Protein AF-A0A1F6QCG8-F1 (afdb_monomer_lite)

pLDDT: mean 87.73, std 9.86, range [52.94, 95.75]

Sequence (83 aa):
MLWATTGKTAAELIESRSNPDVPNMGLTSWCGSIVRKQDVGIAKNYLNADEIKDLNEIVTMYLDYAERQVILVAQKNNLLYLS

Foldseek 3Di:
DLCVLPVDDLVRLLVVQQQPVDPLSQFPDDPDDDRDPVRSSGSVRNDDPVSVVVVVVVVVVVVVVVVVVVVVVVVVVVVVVVD

Structure (mmCIF, N/CA/C/O backbone):
data_AF-A0A1F6QCG8-F1
#
_entry.id   AF-A0A1F6QCG8-F1
#
loop_
_atom_site.group_PDB
_atom_site.id
_atom_site.type_symbol
_atom_site.label_atom_id
_atom_site.label_alt_id
_atom_site.label_comp_id
_atom_site.label_asym_id
_atom_site.label_entity_id
_atom_site.label_seq_id
_atom_site.pdbx_PDB_ins_code
_atom_site.Cartn_x
_atom_site.Cartn_y
_atom_site.Cartn_z
_atom_site.occupancy
_atom_site.B_iso_or_equiv
_atom_site.auth_seq_id
_atom_site.auth_comp_id
_atom_site.auth_asym_id
_atom_site.auth_atom_id
_atom_site.pdbx_PDB_model_num
ATOM 1 N N . MET A 1 1 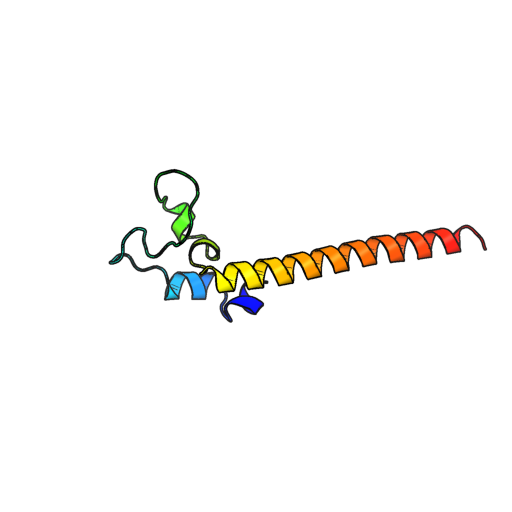? -4.124 -2.627 7.275 1.00 83.62 1 MET A N 1
ATOM 2 C CA . MET A 1 1 ? -4.588 -1.947 6.048 1.00 83.62 1 MET A CA 1
ATOM 3 C C . MET A 1 1 ? -4.081 -2.647 4.796 1.00 83.62 1 MET A C 1
ATOM 5 O O . MET A 1 1 ? -4.909 -3.142 4.060 1.00 83.62 1 MET A O 1
ATOM 9 N N . LEU A 1 2 ? -2.761 -2.791 4.600 1.00 89.06 2 LEU A N 1
ATOM 10 C CA . LEU A 1 2 ? -2.188 -3.431 3.400 1.00 89.06 2 LEU A CA 1
ATOM 11 C C . LEU A 1 2 ? -2.773 -4.820 3.083 1.00 89.06 2 LEU A C 1
ATOM 13 O O . LEU A 1 2 ? -3.156 -5.075 1.954 1.00 89.06 2 LEU A O 1
ATOM 17 N N . TRP A 1 3 ? -2.904 -5.698 4.083 1.00 91.12 3 TRP A N 1
ATOM 18 C CA . TRP A 1 3 ? -3.524 -7.014 3.878 1.00 91.12 3 TRP A CA 1
ATOM 19 C C . TRP A 1 3 ? -4.985 -6.917 3.420 1.00 91.12 3 TRP A C 1
ATOM 21 O O . TRP A 1 3 ? -5.433 -7.714 2.608 1.00 91.12 3 TRP A O 1
ATOM 31 N N . ALA A 1 4 ? -5.734 -5.936 3.930 1.00 89.81 4 ALA A N 1
ATOM 32 C CA . ALA A 1 4 ? -7.135 -5.752 3.567 1.00 89.81 4 ALA A CA 1
ATOM 33 C C . ALA A 1 4 ? -7.302 -5.292 2.110 1.00 89.81 4 ALA A C 1
ATOM 35 O O . ALA A 1 4 ? -8.351 -5.541 1.532 1.00 89.81 4 ALA A O 1
ATOM 36 N N . THR A 1 5 ? -6.280 -4.662 1.522 1.00 91.44 5 THR A N 1
ATOM 37 C CA . THR A 1 5 ? -6.309 -4.211 0.125 1.00 91.44 5 THR A CA 1
ATOM 38 C C . THR A 1 5 ? -5.706 -5.225 -0.839 1.00 91.44 5 THR A C 1
ATOM 40 O O . THR A 1 5 ? -6.228 -5.406 -1.930 1.00 91.44 5 THR A O 1
ATOM 43 N N . THR A 1 6 ? -4.627 -5.913 -0.457 1.00 91.25 6 THR A N 1
ATOM 44 C CA . THR A 1 6 ? -3.884 -6.795 -1.379 1.00 91.25 6 THR A CA 1
ATOM 45 C C . THR A 1 6 ? -4.053 -8.286 -1.107 1.00 91.25 6 THR A C 1
ATOM 47 O O . THR A 1 6 ? -3.609 -9.106 -1.911 1.00 91.25 6 THR A O 1
ATOM 50 N N . GLY A 1 7 ? -4.622 -8.662 0.043 1.00 92.56 7 GLY A N 1
ATOM 51 C CA . GLY A 1 7 ? -4.672 -10.051 0.508 1.00 92.56 7 GLY A CA 1
ATOM 52 C C . GLY A 1 7 ? -3.299 -10.660 0.814 1.00 92.56 7 GLY A C 1
ATOM 53 O O . GLY A 1 7 ? -3.190 -11.879 0.906 1.00 92.56 7 GLY A O 1
ATOM 54 N N . LYS A 1 8 ? -2.250 -9.833 0.924 1.00 93.62 8 LYS A N 1
ATOM 55 C CA . LYS A 1 8 ? -0.860 -10.255 1.130 1.00 93.62 8 LYS A CA 1
ATOM 56 C C . LYS A 1 8 ? -0.201 -9.459 2.246 1.00 93.62 8 LYS A C 1
ATOM 58 O O . LYS A 1 8 ? -0.500 -8.281 2.475 1.00 93.62 8 LYS A O 1
ATOM 63 N N . THR A 1 9 ? 0.750 -10.080 2.937 1.00 94.44 9 THR A N 1
ATOM 64 C CA . THR A 1 9 ? 1.673 -9.350 3.807 1.00 94.44 9 THR A CA 1
ATOM 65 C C . THR A 1 9 ? 2.588 -8.467 2.962 1.00 94.44 9 THR A C 1
ATOM 67 O O . THR A 1 9 ? 2.742 -8.656 1.756 1.00 94.44 9 THR A O 1
ATOM 70 N N . ALA A 1 10 ? 3.247 -7.497 3.600 1.00 92.44 10 ALA A N 1
ATOM 71 C CA . ALA A 1 10 ? 4.234 -6.667 2.916 1.00 92.44 10 ALA A CA 1
ATOM 72 C C . ALA A 1 10 ? 5.347 -7.510 2.266 1.00 92.44 10 ALA A C 1
ATOM 74 O O . ALA A 1 10 ? 5.751 -7.215 1.146 1.00 92.44 10 ALA A O 1
ATOM 75 N N . ALA A 1 11 ? 5.798 -8.570 2.945 1.00 93.38 11 ALA A N 1
ATOM 76 C CA . ALA A 1 11 ? 6.841 -9.460 2.445 1.00 93.38 11 ALA A CA 1
ATOM 77 C C . ALA A 1 11 ? 6.374 -10.266 1.224 1.00 93.38 11 ALA A C 1
ATOM 79 O O . ALA A 1 11 ? 7.065 -10.271 0.212 1.00 93.38 11 ALA A O 1
ATOM 80 N N . GLU A 1 12 ? 5.188 -10.878 1.283 1.00 94.62 12 GLU A N 1
ATOM 81 C CA . GLU A 1 12 ? 4.613 -11.638 0.158 1.00 94.62 12 GLU A CA 1
ATOM 82 C C . GLU A 1 12 ? 4.301 -10.742 -1.047 1.00 94.62 12 GLU A C 1
ATOM 84 O O . GLU A 1 12 ? 4.439 -11.153 -2.199 1.00 94.62 12 GLU A O 1
ATOM 89 N N . LEU A 1 13 ? 3.881 -9.496 -0.810 1.00 94.50 13 LEU A N 1
ATOM 90 C CA . LEU A 1 13 ? 3.648 -8.542 -1.890 1.00 94.50 13 LEU A CA 1
ATOM 91 C C . LEU A 1 13 ? 4.953 -8.194 -2.613 1.00 94.50 13 LEU A C 1
ATOM 93 O O . LEU A 1 13 ? 4.980 -8.206 -3.840 1.00 94.50 13 LEU A O 1
ATOM 97 N N . ILE A 1 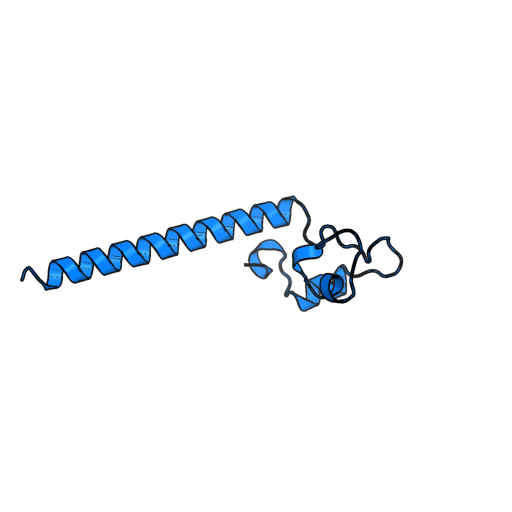14 ? 6.017 -7.909 -1.856 1.00 93.31 14 ILE A N 1
ATOM 98 C CA . ILE A 1 14 ? 7.337 -7.603 -2.418 1.00 93.31 14 ILE A CA 1
ATOM 99 C C . ILE A 1 14 ? 7.887 -8.822 -3.152 1.00 93.31 14 ILE A C 1
ATOM 101 O O . ILE A 1 14 ? 8.299 -8.684 -4.295 1.00 93.31 14 ILE A O 1
ATOM 105 N N . GLU A 1 15 ? 7.863 -10.003 -2.535 1.00 94.06 15 GLU A N 1
ATOM 106 C CA . GLU A 1 15 ? 8.357 -11.239 -3.152 1.00 94.06 15 GLU A CA 1
ATOM 107 C C . GLU A 1 15 ? 7.645 -11.523 -4.480 1.00 94.06 15 GLU A C 1
ATOM 109 O O . GLU A 1 15 ? 8.302 -11.763 -5.488 1.00 94.06 15 GLU A O 1
ATOM 114 N N . SER A 1 16 ? 6.321 -11.359 -4.518 1.00 93.12 16 SER A N 1
ATOM 115 C CA . SER A 1 16 ? 5.547 -11.657 -5.725 1.00 93.12 16 SER A CA 1
ATOM 116 C C . SER A 1 16 ? 5.604 -10.590 -6.825 1.00 93.12 16 SER A C 1
ATOM 118 O O . SER A 1 16 ? 5.252 -10.898 -7.964 1.00 93.12 16 SER A O 1
ATOM 120 N N . ARG A 1 17 ? 5.986 -9.338 -6.523 1.00 93.31 17 ARG A N 1
ATOM 121 C CA . ARG A 1 17 ? 5.986 -8.221 -7.498 1.00 93.31 17 ARG A CA 1
ATOM 122 C C . ARG A 1 17 ? 7.369 -7.657 -7.822 1.00 93.31 17 ARG A C 1
ATOM 124 O O . ARG A 1 17 ? 7.511 -6.992 -8.844 1.00 93.31 17 ARG A O 1
ATOM 131 N N . SER A 1 18 ? 8.375 -7.915 -6.992 1.00 92.19 18 SER A N 1
ATOM 132 C CA . SER A 1 18 ? 9.753 -7.489 -7.233 1.00 92.19 18 SER A CA 1
ATOM 133 C C . SER A 1 18 ? 10.355 -8.322 -8.360 1.00 92.19 18 SER A C 1
ATOM 135 O O . SER A 1 18 ? 10.685 -9.488 -8.155 1.00 92.19 18 SER A O 1
ATOM 137 N N . ASN A 1 19 ? 10.551 -7.723 -9.533 1.00 91.69 19 ASN A N 1
ATOM 138 C CA . ASN A 1 19 ? 11.123 -8.416 -10.685 1.00 91.69 19 ASN A CA 1
ATOM 139 C C . ASN A 1 19 ? 12.341 -7.655 -11.250 1.00 91.69 19 ASN A C 1
ATOM 141 O O . ASN A 1 19 ? 12.168 -6.544 -11.747 1.00 91.69 19 ASN A O 1
ATOM 145 N N . PRO A 1 20 ? 13.563 -8.224 -11.215 1.00 89.62 20 PRO A N 1
ATOM 146 C CA . PRO A 1 20 ? 14.763 -7.567 -11.738 1.00 89.62 20 PRO A CA 1
ATOM 147 C C . PRO A 1 20 ? 14.804 -7.453 -13.268 1.00 89.62 20 PRO A C 1
ATOM 149 O O . PRO A 1 20 ? 15.554 -6.627 -13.785 1.00 89.62 20 PRO A O 1
ATOM 152 N N . ASP A 1 21 ? 14.007 -8.244 -13.988 1.00 92.50 21 ASP A N 1
ATOM 153 C CA . ASP A 1 21 ? 13.981 -8.256 -15.454 1.00 92.50 21 ASP A CA 1
ATOM 154 C C . ASP A 1 21 ? 13.136 -7.117 -16.044 1.00 92.50 21 ASP A C 1
ATOM 156 O O . ASP A 1 21 ? 13.186 -6.860 -17.249 1.00 92.50 21 ASP A O 1
ATOM 160 N N . VAL A 1 22 ? 12.353 -6.416 -15.215 1.00 89.75 22 VAL A N 1
ATOM 161 C CA . VAL A 1 22 ? 11.528 -5.282 -15.650 1.00 89.75 22 VAL A CA 1
ATOM 162 C C . VAL A 1 22 ? 12.131 -3.948 -15.197 1.00 89.75 22 VAL A C 1
ATOM 164 O O . VAL A 1 22 ? 12.820 -3.882 -14.172 1.00 89.75 22 VAL A O 1
ATOM 167 N N . PRO A 1 23 ? 11.859 -2.843 -15.920 1.00 87.06 23 PRO A N 1
ATOM 168 C CA . PRO A 1 23 ? 12.306 -1.521 -15.505 1.00 87.06 23 PRO A CA 1
ATOM 169 C C . PRO A 1 23 ? 11.891 -1.207 -14.065 1.00 87.06 23 PRO A C 1
ATOM 171 O O . PRO A 1 23 ? 10.784 -1.537 -13.635 1.00 87.06 23 PRO A O 1
ATOM 174 N N . ASN A 1 24 ? 12.774 -0.536 -13.325 1.00 88.75 24 ASN A N 1
ATOM 175 C CA . ASN A 1 24 ? 12.506 -0.082 -11.958 1.00 88.75 24 ASN A CA 1
ATOM 176 C C . ASN A 1 24 ? 12.099 -1.208 -10.988 1.00 88.75 24 ASN A C 1
ATOM 178 O O . ASN A 1 24 ? 11.392 -0.940 -10.024 1.00 88.75 24 ASN A O 1
ATOM 182 N N . MET A 1 25 ? 12.509 -2.460 -11.227 1.00 89.62 25 MET A N 1
ATOM 183 C CA . MET A 1 25 ? 12.161 -3.625 -10.393 1.00 89.62 25 MET A CA 1
ATOM 184 C C . MET A 1 25 ? 10.649 -3.925 -10.295 1.00 89.62 25 MET A C 1
ATOM 186 O O . MET A 1 25 ? 10.236 -4.721 -9.455 1.00 89.62 25 MET A O 1
ATOM 190 N N . GLY A 1 26 ? 9.813 -3.287 -11.125 1.00 89.38 26 GLY A N 1
ATOM 191 C CA . GLY A 1 26 ? 8.349 -3.390 -11.067 1.00 89.38 26 GLY A CA 1
ATOM 192 C C . GLY A 1 26 ? 7.680 -2.371 -10.137 1.00 89.38 26 GLY A C 1
ATOM 193 O O . GLY A 1 26 ? 6.481 -2.473 -9.878 1.00 89.38 26 GLY A O 1
ATOM 194 N N . LEU A 1 27 ? 8.431 -1.387 -9.633 1.00 90.50 27 LEU A N 1
ATOM 195 C CA . LEU A 1 27 ? 7.900 -0.300 -8.810 1.00 90.50 27 LEU A CA 1
ATOM 196 C C . LEU A 1 27 ? 6.953 0.589 -9.632 1.00 90.50 27 LEU A C 1
ATOM 198 O O . LEU A 1 27 ? 7.268 0.989 -10.753 1.00 90.50 27 LEU A O 1
ATOM 202 N N . THR A 1 28 ? 5.816 0.947 -9.044 1.00 90.56 28 THR A N 1
ATOM 203 C CA . THR A 1 28 ? 4.839 1.897 -9.597 1.00 90.56 28 THR A CA 1
ATOM 204 C C . THR A 1 28 ? 5.059 3.315 -9.071 1.00 90.56 28 THR A C 1
ATOM 206 O O . THR A 1 28 ? 4.675 4.285 -9.719 1.00 90.56 28 THR A O 1
ATOM 209 N N . SER A 1 29 ? 5.693 3.445 -7.902 1.00 89.88 29 SER A N 1
ATOM 210 C CA . SER A 1 29 ? 5.976 4.717 -7.237 1.00 89.88 29 SER A CA 1
ATOM 211 C C . SER A 1 29 ? 7.276 4.626 -6.436 1.00 89.88 29 SER A C 1
ATOM 213 O O . SER A 1 29 ? 7.548 3.607 -5.815 1.00 89.88 29 SER A O 1
ATOM 215 N N . TRP A 1 30 ? 8.076 5.690 -6.393 1.00 92.25 30 TRP A N 1
ATOM 216 C CA . TRP A 1 30 ? 9.281 5.784 -5.556 1.00 92.25 30 TRP A CA 1
ATOM 217 C C . TRP A 1 30 ? 9.584 7.244 -5.216 1.00 92.25 30 TRP A C 1
ATOM 219 O O . TRP A 1 30 ? 9.025 8.168 -5.807 1.00 92.25 30 TRP A O 1
ATOM 229 N N . CYS A 1 31 ? 10.454 7.468 -4.231 1.00 84.75 31 CYS A N 1
ATOM 230 C CA . CYS A 1 31 ? 10.813 8.820 -3.818 1.00 84.75 31 CYS A CA 1
ATOM 231 C C . CYS A 1 31 ? 12.039 9.333 -4.591 1.00 84.75 31 CYS A C 1
ATOM 233 O O . CYS A 1 31 ? 13.130 8.772 -4.490 1.00 84.75 31 CYS A O 1
ATOM 235 N N . GLY A 1 32 ? 11.877 10.450 -5.304 1.00 85.62 32 GLY A N 1
ATOM 236 C CA . GLY A 1 32 ? 12.953 11.127 -6.031 1.00 85.62 32 GLY A CA 1
ATOM 237 C C . GLY A 1 32 ? 13.038 10.747 -7.511 1.00 85.62 32 GLY A C 1
ATOM 238 O O . GLY A 1 32 ? 12.089 10.235 -8.095 1.00 85.62 32 GLY A O 1
ATOM 239 N N . SER A 1 33 ? 14.179 11.042 -8.136 1.00 83.50 33 SER A N 1
ATOM 240 C CA . SER A 1 33 ? 14.392 10.869 -9.581 1.00 83.50 33 SER A CA 1
ATOM 241 C C . SER A 1 33 ? 14.931 9.494 -9.981 1.00 83.50 33 SER A C 1
ATOM 243 O O . SER A 1 33 ? 14.809 9.114 -11.141 1.00 83.50 33 SER A O 1
ATOM 245 N N . ILE A 1 34 ? 15.520 8.749 -9.041 1.00 87.75 34 ILE A N 1
ATOM 246 C CA . ILE A 1 34 ? 16.102 7.424 -9.278 1.00 87.75 34 ILE A CA 1
ATOM 247 C C . ILE A 1 34 ? 15.576 6.422 -8.255 1.00 87.75 34 ILE A C 1
ATOM 249 O O . ILE A 1 34 ? 15.416 6.759 -7.081 1.00 87.75 34 ILE A O 1
ATOM 253 N N . VAL A 1 35 ? 15.365 5.185 -8.695 1.00 88.31 35 VAL A N 1
ATOM 254 C CA . VAL A 1 35 ? 15.022 4.066 -7.814 1.00 88.31 35 VAL A CA 1
ATOM 255 C C . VAL A 1 35 ? 16.222 3.718 -6.942 1.00 88.31 35 VAL A C 1
ATOM 257 O O . VAL A 1 35 ? 17.333 3.525 -7.439 1.00 88.31 35 VAL A O 1
ATOM 260 N N . ARG A 1 36 ? 16.006 3.605 -5.630 1.00 90.19 36 ARG A N 1
ATOM 261 C CA . ARG A 1 36 ? 17.030 3.177 -4.672 1.00 90.19 36 ARG A CA 1
ATOM 262 C C . ARG A 1 36 ? 16.688 1.802 -4.116 1.00 90.19 36 ARG A C 1
ATOM 264 O O . ARG A 1 36 ? 15.531 1.398 -4.058 1.00 90.19 36 ARG A O 1
ATOM 271 N N . LYS A 1 37 ? 17.699 1.105 -3.589 1.00 87.94 37 LYS A N 1
ATOM 272 C CA . LYS A 1 37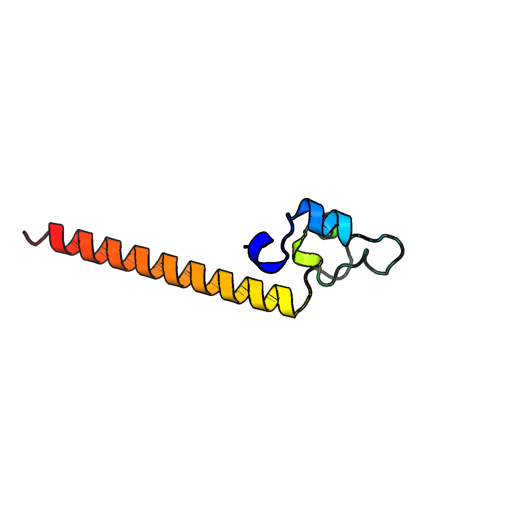 ? 17.522 -0.202 -2.928 1.00 87.94 37 LYS A CA 1
ATOM 273 C C . LYS A 1 37 ? 16.468 -0.168 -1.812 1.00 87.94 37 LYS A C 1
ATOM 275 O O . LYS A 1 37 ? 15.753 -1.141 -1.614 1.00 87.94 37 LYS A O 1
ATOM 280 N N . GLN A 1 38 ? 16.363 0.952 -1.100 1.00 89.75 38 GLN A N 1
ATOM 281 C CA . GLN A 1 38 ? 15.334 1.143 -0.078 1.00 89.75 38 GLN A CA 1
ATOM 282 C C . GLN A 1 38 ? 13.913 1.126 -0.660 1.00 89.75 38 GLN A C 1
ATOM 284 O O . GLN A 1 38 ? 13.030 0.573 -0.021 1.00 89.75 38 GLN A O 1
ATOM 289 N N . ASP A 1 39 ? 13.693 1.667 -1.865 1.00 89.31 39 ASP A N 1
ATOM 290 C CA . ASP A 1 39 ? 12.363 1.756 -2.478 1.00 89.31 39 ASP A CA 1
ATOM 291 C C . ASP A 1 39 ? 11.827 0.372 -2.854 1.00 89.31 39 ASP A C 1
ATOM 293 O O . ASP A 1 39 ? 10.633 0.121 -2.711 1.00 89.31 39 ASP A O 1
ATOM 297 N N . VAL A 1 40 ? 12.727 -0.539 -3.239 1.00 89.75 40 VAL A N 1
ATOM 298 C CA . VAL A 1 40 ? 12.432 -1.955 -3.515 1.00 89.75 40 VAL A CA 1
ATOM 299 C C . VAL A 1 40 ? 11.903 -2.677 -2.272 1.00 89.75 40 VAL A C 1
ATOM 301 O O . VAL A 1 40 ? 11.083 -3.581 -2.391 1.00 89.75 40 VAL A O 1
ATOM 304 N N . GLY A 1 41 ? 12.341 -2.276 -1.074 1.00 91.12 41 GLY A N 1
ATOM 305 C CA . GLY A 1 41 ? 11.899 -2.863 0.195 1.00 91.12 41 GLY A CA 1
ATOM 306 C C . GLY A 1 41 ? 10.557 -2.333 0.704 1.00 91.12 41 GLY A C 1
ATOM 307 O O . GLY A 1 41 ? 10.087 -2.769 1.754 1.00 91.12 41 GLY A O 1
ATOM 308 N N . ILE A 1 42 ? 9.933 -1.383 0.003 1.00 92.81 42 ILE A N 1
ATOM 309 C CA . ILE A 1 42 ? 8.683 -0.760 0.434 1.00 92.81 42 ILE A CA 1
ATOM 310 C C . ILE A 1 42 ? 7.522 -1.360 -0.363 1.00 92.81 42 ILE A C 1
ATOM 312 O O . ILE A 1 42 ? 7.291 -1.013 -1.514 1.00 92.81 42 ILE A O 1
ATOM 316 N N . ALA A 1 43 ? 6.707 -2.186 0.291 1.00 91.81 43 ALA A N 1
ATOM 317 C CA . ALA A 1 43 ? 5.573 -2.869 -0.336 1.00 91.81 43 ALA A CA 1
ATOM 318 C C . ALA A 1 43 ? 4.568 -1.917 -1.020 1.00 91.81 43 ALA A C 1
ATOM 320 O O . ALA A 1 43 ? 4.051 -2.222 -2.091 1.00 91.81 43 ALA A O 1
ATOM 321 N N . LYS A 1 44 ? 4.333 -0.727 -0.443 1.00 91.25 44 LYS A N 1
ATOM 322 C CA . LYS A 1 44 ? 3.402 0.275 -0.998 1.00 91.25 44 LYS A CA 1
ATOM 323 C C . LYS A 1 44 ? 3.797 0.751 -2.403 1.00 91.25 44 LYS A C 1
ATOM 325 O O . LYS A 1 44 ? 2.939 1.167 -3.168 1.00 91.25 44 LYS A O 1
ATOM 330 N N . ASN A 1 45 ? 5.089 0.682 -2.727 1.00 93.75 45 ASN A N 1
ATOM 331 C CA . ASN A 1 45 ? 5.629 1.125 -4.005 1.00 93.75 45 ASN A CA 1
ATOM 332 C C . ASN A 1 45 ? 5.307 0.158 -5.153 1.00 93.75 45 ASN A C 1
ATOM 334 O O . ASN A 1 45 ? 5.594 0.478 -6.300 1.00 93.75 45 ASN A O 1
ATOM 338 N N . TYR A 1 46 ? 4.726 -1.007 -4.852 1.00 94.00 46 TYR A N 1
ATOM 339 C CA . TYR A 1 46 ? 4.237 -1.975 -5.834 1.00 94.00 46 TYR A CA 1
ATOM 340 C C . TYR A 1 46 ? 2.714 -1.958 -5.981 1.00 94.00 46 TYR A C 1
ATOM 342 O O . TYR A 1 46 ? 2.173 -2.799 -6.700 1.00 94.00 46 TYR A O 1
ATOM 350 N N . LEU A 1 47 ? 2.005 -1.071 -5.274 1.00 93.19 47 LEU A N 1
ATOM 351 C CA . LEU A 1 47 ? 0.549 -0.983 -5.366 1.00 93.19 47 LEU A CA 1
ATOM 352 C C . LEU A 1 47 ? 0.127 -0.330 -6.681 1.00 93.19 47 LEU A C 1
ATOM 354 O O . LEU A 1 47 ? 0.766 0.613 -7.155 1.00 93.19 47 LEU A O 1
ATOM 358 N N . ASN A 1 48 ? -0.959 -0.826 -7.260 1.00 92.38 48 ASN A N 1
ATOM 359 C CA . ASN A 1 48 ? -1.601 -0.186 -8.403 1.00 92.38 48 ASN A CA 1
ATOM 360 C C . ASN A 1 48 ? -2.553 0.942 -7.947 1.00 92.38 48 ASN A C 1
ATOM 362 O O . ASN A 1 48 ? -2.775 1.146 -6.754 1.00 92.38 48 ASN A O 1
ATOM 366 N N . ALA A 1 49 ? -3.093 1.705 -8.900 1.00 91.69 49 ALA A N 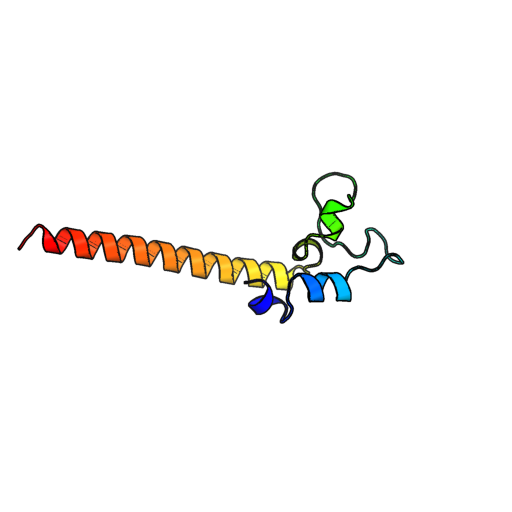1
ATOM 367 C CA . ALA A 1 49 ? -3.939 2.861 -8.599 1.00 91.69 49 ALA A CA 1
ATOM 368 C C . ALA A 1 49 ? -5.214 2.492 -7.818 1.00 91.69 49 ALA A C 1
ATOM 370 O O . ALA A 1 49 ? -5.595 3.227 -6.906 1.00 91.69 49 ALA A O 1
ATOM 371 N N . ASP A 1 50 ? -5.827 1.351 -8.135 1.00 92.69 50 ASP A N 1
ATOM 372 C CA . ASP A 1 50 ? -7.035 0.871 -7.461 1.00 92.69 50 ASP A CA 1
ATOM 373 C C . ASP A 1 50 ? -6.721 0.445 -6.019 1.00 92.69 50 ASP A C 1
ATOM 375 O O . ASP A 1 50 ? -7.373 0.892 -5.083 1.00 92.69 50 ASP A O 1
ATOM 379 N N . GLU A 1 51 ? -5.633 -0.298 -5.802 1.00 93.62 51 GLU A N 1
ATOM 380 C CA . GLU A 1 51 ? -5.186 -0.697 -4.462 1.00 93.62 51 GLU A CA 1
ATOM 381 C C . GLU A 1 51 ? -4.789 0.505 -3.593 1.00 93.62 51 GLU A C 1
ATOM 383 O O . GLU A 1 51 ? -4.980 0.483 -2.376 1.00 93.62 51 GLU A O 1
ATOM 388 N N . ILE A 1 52 ? -4.213 1.552 -4.195 1.00 93.69 52 ILE A N 1
ATOM 389 C CA . ILE A 1 52 ? -3.916 2.812 -3.500 1.00 93.69 52 ILE A CA 1
ATOM 390 C C . ILE A 1 52 ? -5.216 3.515 -3.111 1.00 93.69 52 ILE A C 1
ATOM 392 O O . ILE A 1 52 ? -5.313 4.035 -1.998 1.00 93.69 52 ILE A O 1
ATOM 396 N N . LYS A 1 53 ? -6.209 3.537 -4.004 1.00 94.06 53 LYS A N 1
ATOM 397 C CA . LYS A 1 53 ? -7.521 4.119 -3.724 1.00 94.06 53 LYS A CA 1
ATOM 398 C C . LYS A 1 53 ? -8.197 3.393 -2.561 1.00 94.06 53 LYS A C 1
ATOM 400 O O . LYS A 1 53 ? -8.546 4.050 -1.582 1.00 94.06 53 LYS A O 1
ATOM 405 N N . ASP A 1 54 ? -8.270 2.068 -2.614 1.00 94.12 54 ASP A N 1
ATOM 406 C CA . ASP A 1 54 ? -8.845 1.248 -1.545 1.00 94.12 54 ASP A CA 1
ATOM 407 C C . ASP A 1 54 ? -8.099 1.465 -0.223 1.00 94.12 54 ASP A C 1
ATOM 409 O O . ASP A 1 54 ? -8.704 1.642 0.835 1.00 94.12 54 ASP A O 1
ATOM 413 N N . LEU A 1 55 ? -6.763 1.520 -0.268 1.00 93.38 55 LEU A N 1
ATOM 414 C CA . LEU A 1 55 ? -5.950 1.772 0.920 1.00 93.38 55 LEU A CA 1
ATOM 415 C C . LEU A 1 55 ? -6.284 3.123 1.552 1.00 93.38 55 LEU A C 1
ATOM 417 O O . LEU A 1 55 ? -6.414 3.203 2.775 1.00 93.38 55 LEU A O 1
ATOM 421 N N . ASN A 1 56 ? -6.426 4.162 0.732 1.00 93.56 56 ASN A N 1
ATOM 422 C CA . ASN A 1 56 ? -6.775 5.497 1.197 1.00 93.56 56 ASN A CA 1
ATOM 423 C C . ASN A 1 56 ? -8.175 5.525 1.817 1.00 93.56 56 ASN A C 1
ATOM 425 O O . ASN A 1 56 ? -8.329 6.094 2.892 1.00 93.56 56 ASN A O 1
ATOM 429 N N . GLU A 1 57 ? -9.166 4.870 1.210 1.00 95.25 57 GLU A N 1
ATOM 430 C CA . GLU A 1 57 ? -10.527 4.799 1.757 1.00 95.25 57 GLU A CA 1
ATOM 431 C C . GLU A 1 57 ? -10.553 4.136 3.143 1.00 95.25 57 GLU A C 1
ATOM 433 O O . GLU A 1 57 ? -11.152 4.670 4.081 1.00 95.25 57 GLU A O 1
ATOM 438 N N . ILE A 1 58 ? -9.835 3.020 3.320 1.00 94.19 58 ILE A N 1
ATOM 439 C CA . ILE A 1 58 ? -9.754 2.350 4.626 1.00 94.19 58 ILE A CA 1
ATOM 440 C C . ILE A 1 58 ? -9.020 3.239 5.645 1.00 94.19 58 ILE A C 1
ATOM 442 O O . ILE A 1 58 ? -9.437 3.319 6.803 1.00 94.19 58 ILE A O 1
ATOM 446 N N . VAL A 1 59 ? -7.941 3.923 5.241 1.00 93.31 59 VAL A N 1
ATOM 447 C CA . VAL A 1 59 ? -7.215 4.875 6.103 1.00 93.31 59 VAL A CA 1
ATOM 448 C C . VAL A 1 59 ? -8.115 6.016 6.552 1.00 93.31 59 VAL A C 1
ATOM 450 O O . VAL A 1 59 ? -8.163 6.288 7.750 1.00 93.31 59 VAL A O 1
ATOM 453 N N . THR A 1 60 ? -8.863 6.631 5.641 1.00 95.75 60 THR A N 1
ATOM 454 C CA . THR A 1 60 ? -9.821 7.689 5.974 1.00 95.75 60 THR A CA 1
ATOM 455 C C . THR A 1 60 ? -10.865 7.189 6.964 1.00 95.75 60 THR A C 1
ATOM 457 O O . THR A 1 60 ? -11.022 7.783 8.024 1.00 95.75 60 THR A O 1
ATOM 460 N N . MET A 1 61 ? -11.489 6.037 6.701 1.00 94.25 61 MET A N 1
ATOM 461 C CA . MET A 1 61 ? -12.469 5.448 7.618 1.00 94.25 61 MET A CA 1
ATOM 462 C C . MET A 1 61 ? -11.888 5.199 9.019 1.00 94.25 61 MET A C 1
ATOM 464 O O . MET A 1 61 ? -12.559 5.423 10.028 1.00 94.25 61 MET A O 1
ATOM 468 N N . TYR A 1 62 ? -10.642 4.726 9.102 1.00 94.12 62 TYR A N 1
ATOM 469 C CA . TYR A 1 62 ? -9.976 4.509 10.384 1.00 94.12 62 TYR A CA 1
ATOM 470 C C . TYR A 1 62 ? -9.725 5.820 11.139 1.00 94.12 62 TYR A C 1
ATOM 472 O O . TYR A 1 62 ? -9.931 5.870 12.353 1.00 94.12 62 TYR A O 1
ATOM 480 N N . LEU A 1 63 ? -9.304 6.876 10.439 1.00 95.00 63 LEU A N 1
ATOM 481 C CA . LEU A 1 63 ? -9.095 8.196 11.036 1.00 95.00 63 LEU A CA 1
ATOM 482 C C . LEU A 1 63 ? -10.417 8.805 11.517 1.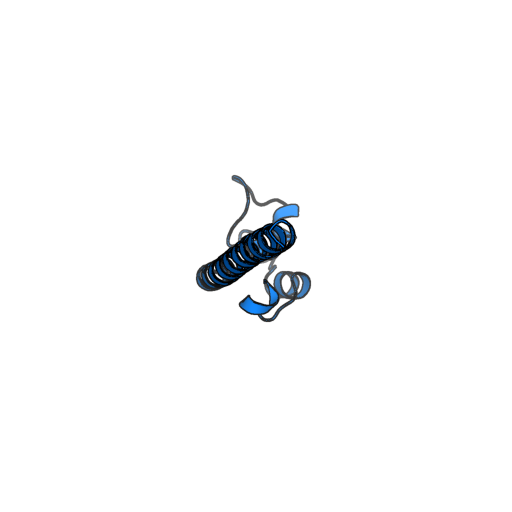00 95.00 63 LEU A C 1
ATOM 484 O O . LEU A 1 63 ? -10.487 9.240 12.665 1.00 95.00 63 LEU A O 1
ATOM 488 N N . ASP A 1 64 ? -11.475 8.727 10.710 1.00 94.56 64 ASP A N 1
ATOM 489 C CA . ASP A 1 64 ? -12.820 9.182 11.082 1.00 94.56 64 ASP A CA 1
ATOM 490 C C . ASP A 1 64 ? -13.333 8.444 12.327 1.00 94.56 64 ASP A C 1
ATOM 492 O O . ASP A 1 64 ? -13.932 9.029 13.234 1.00 94.56 64 ASP A O 1
ATOM 496 N N . TYR A 1 65 ? -13.094 7.131 12.397 1.00 93.62 65 TYR A N 1
ATOM 497 C CA . TYR A 1 65 ? -13.438 6.335 13.569 1.00 93.62 65 TYR A CA 1
ATOM 498 C C . TYR A 1 65 ? -12.647 6.777 14.805 1.00 93.62 65 TYR A C 1
ATOM 500 O O . TYR A 1 65 ? -13.237 6.963 15.872 1.00 93.62 65 TYR A O 1
ATOM 508 N N . ALA A 1 66 ? -11.332 6.971 14.675 1.00 93.56 66 ALA A N 1
ATOM 509 C CA . ALA A 1 66 ? -10.481 7.426 15.769 1.00 93.56 66 ALA A CA 1
ATOM 510 C C . ALA A 1 66 ? -10.911 8.809 16.288 1.00 93.56 66 ALA A C 1
ATOM 512 O O . ALA A 1 66 ? -11.007 9.002 17.500 1.00 93.56 66 ALA A O 1
ATOM 513 N N . GLU A 1 67 ? -11.253 9.741 15.397 1.00 92.31 67 GLU A N 1
ATOM 514 C CA . GLU A 1 67 ? -11.768 11.064 15.761 1.00 92.31 67 GLU A CA 1
ATOM 515 C C . GLU A 1 67 ? -13.078 10.964 16.556 1.00 92.31 67 GLU A C 1
ATOM 517 O O . GLU A 1 67 ? -13.219 11.570 17.622 1.00 92.31 67 GLU A O 1
ATOM 522 N N . ARG A 1 68 ? -14.018 10.118 16.112 1.00 92.12 68 ARG A N 1
ATOM 523 C CA . ARG A 1 68 ? -15.264 9.867 16.855 1.00 92.12 68 ARG A CA 1
ATOM 524 C C . ARG A 1 68 ? -15.004 9.289 18.242 1.00 92.12 68 ARG A C 1
ATOM 526 O O . ARG A 1 68 ? -15.683 9.683 19.187 1.00 92.12 68 ARG A O 1
ATOM 533 N N . GLN A 1 69 ? -14.030 8.390 18.394 1.00 88.38 69 GLN A N 1
ATOM 534 C CA . GLN A 1 69 ? -13.661 7.865 19.714 1.00 88.38 69 GLN A CA 1
ATOM 535 C C . GLN A 1 69 ? -13.141 8.971 20.640 1.00 88.38 69 GLN A C 1
ATOM 537 O O . GLN A 1 69 ? -13.545 9.025 21.801 1.00 88.38 69 GLN A O 1
ATOM 542 N N . VAL A 1 70 ? -12.315 9.892 20.132 1.00 87.12 70 VAL A N 1
ATOM 543 C CA . VAL A 1 70 ? -11.826 11.045 20.909 1.00 87.12 70 VAL A CA 1
ATOM 544 C C . VAL A 1 70 ? -12.989 11.924 21.382 1.00 87.12 70 VAL A C 1
ATOM 546 O O . VAL A 1 70 ? -13.061 12.262 22.565 1.00 87.12 70 VAL A O 1
ATOM 549 N N . ILE A 1 71 ? -13.939 12.239 20.496 1.00 83.75 71 ILE A N 1
ATOM 550 C CA . ILE A 1 71 ? -15.121 13.050 20.833 1.00 83.75 71 ILE A CA 1
ATOM 551 C C . ILE A 1 71 ? -15.999 12.349 21.880 1.00 83.75 71 ILE A C 1
ATOM 553 O O . ILE A 1 71 ? -16.428 12.977 22.849 1.00 83.75 71 ILE A O 1
ATOM 557 N N . LEU A 1 72 ? -16.246 11.045 21.722 1.00 78.31 72 LEU A N 1
ATOM 558 C CA . LEU A 1 72 ? -17.067 10.266 22.654 1.00 78.31 72 LEU A CA 1
ATOM 559 C C . LEU A 1 72 ? -16.450 10.201 24.056 1.00 78.31 72 LEU A C 1
ATOM 561 O O . LEU A 1 72 ? -17.168 10.307 25.052 1.00 78.31 72 LEU A O 1
ATOM 565 N N . VAL A 1 73 ? -15.126 10.055 24.148 1.00 76.50 73 VAL A N 1
ATOM 566 C CA . VAL A 1 73 ? -14.408 10.072 25.431 1.00 76.50 73 VAL A CA 1
ATOM 567 C C . VAL A 1 73 ? -14.470 11.462 26.070 1.00 76.50 73 VAL A C 1
ATOM 569 O O . VAL A 1 73 ? -14.736 11.566 27.267 1.00 76.50 73 VAL A O 1
ATOM 572 N N . ALA A 1 74 ? -14.312 12.532 25.285 1.00 74.81 74 ALA A N 1
ATOM 573 C CA . ALA A 1 74 ? -14.434 13.901 25.785 1.00 74.81 74 ALA A CA 1
ATOM 574 C C . ALA A 1 74 ? -15.847 14.203 26.325 1.00 74.81 74 ALA A C 1
ATOM 576 O O . ALA A 1 74 ? -15.985 14.777 27.405 1.00 74.81 74 ALA A O 1
ATOM 577 N N . GLN A 1 75 ? -16.899 13.758 25.628 1.00 70.62 75 GLN A N 1
ATOM 578 C CA . GLN A 1 75 ? -18.286 13.908 26.082 1.00 70.62 75 GLN A CA 1
ATOM 579 C C . GLN A 1 75 ? -18.578 13.106 27.357 1.00 70.62 75 GLN A C 1
ATOM 581 O O . GLN A 1 75 ? -19.210 13.631 28.274 1.00 70.62 75 GLN A O 1
ATOM 586 N N . LYS A 1 76 ? -18.092 11.859 27.450 1.00 72.31 76 LYS A N 1
ATOM 587 C CA . LYS A 1 76 ? -18.228 11.042 28.668 1.00 72.31 76 LYS A CA 1
ATOM 588 C C . LYS A 1 76 ? -17.546 11.684 29.871 1.00 72.31 76 LYS A C 1
ATOM 590 O O . LYS A 1 76 ? -18.141 11.720 30.943 1.00 72.31 76 LYS A O 1
ATOM 595 N N . ASN A 1 77 ? -16.337 12.215 29.698 1.00 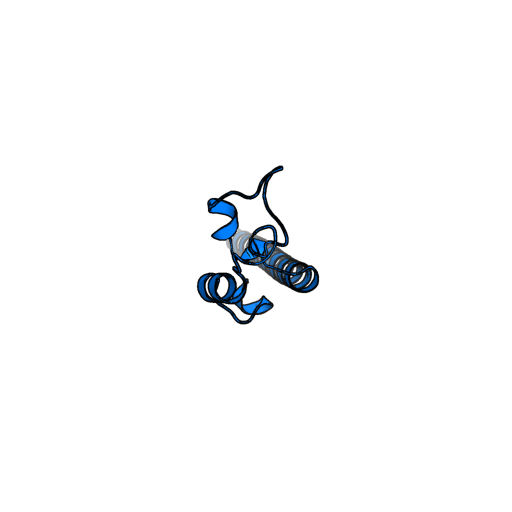67.50 77 ASN A N 1
ATOM 596 C CA . ASN A 1 77 ? -15.636 12.878 30.791 1.00 67.50 77 ASN A CA 1
ATOM 597 C C . ASN A 1 77 ? -16.365 14.148 31.240 1.00 67.50 77 ASN A C 1
ATOM 599 O O . ASN A 1 77 ? -16.471 14.373 32.438 1.00 67.50 77 ASN A O 1
ATOM 603 N N . ASN A 1 78 ? -16.939 14.932 30.324 1.00 64.19 78 ASN A N 1
ATOM 604 C CA . ASN A 1 78 ? -17.667 16.150 30.690 1.00 64.19 78 ASN A CA 1
ATOM 605 C C . ASN A 1 78 ? -18.952 15.873 31.501 1.00 64.19 78 ASN A C 1
ATOM 607 O O . ASN A 1 78 ? -19.331 16.683 32.341 1.00 64.19 78 ASN A O 1
ATOM 611 N N . LEU A 1 79 ? -19.602 14.720 31.294 1.00 60.59 79 LEU A N 1
ATOM 612 C CA . LEU A 1 79 ? -20.772 14.294 32.077 1.00 60.59 79 LEU A CA 1
ATOM 613 C C . LEU A 1 79 ? -20.413 13.856 33.506 1.00 60.59 79 LEU A C 1
ATOM 615 O O . LEU A 1 79 ? -21.232 14.013 34.403 1.00 60.59 79 LEU A O 1
ATOM 619 N N . LEU A 1 80 ? -19.195 13.352 33.730 1.00 59.62 80 LEU A N 1
ATOM 620 C CA . LEU A 1 80 ? -18.719 12.928 35.054 1.00 59.62 80 LEU A CA 1
ATOM 621 C C . LEU A 1 80 ? -18.347 14.105 35.975 1.00 59.62 80 LEU A C 1
ATOM 623 O O . LEU A 1 80 ? -18.272 13.917 37.183 1.00 59.62 80 LEU A O 1
ATOM 627 N N . TYR A 1 81 ? -18.129 15.309 35.432 1.00 56.75 81 TYR A N 1
ATOM 628 C CA . TYR A 1 81 ? -17.864 16.528 36.217 1.00 56.75 81 TYR A CA 1
ATOM 629 C C . TYR A 1 81 ? -19.131 17.356 36.515 1.00 56.75 81 TYR A C 1
ATOM 631 O O . TYR A 1 81 ? -19.032 18.414 37.134 1.00 56.75 81 TYR A O 1
ATOM 639 N N . LEU A 1 82 ? -20.308 16.903 36.064 1.00 57.03 82 LEU A N 1
ATOM 640 C CA . LEU A 1 82 ? -21.602 17.583 36.244 1.00 57.03 82 LEU A CA 1
ATOM 641 C C . LEU A 1 82 ? -22.581 16.818 37.162 1.00 57.03 82 LEU A C 1
ATOM 643 O O . LEU A 1 82 ? -23.733 17.233 37.288 1.00 57.03 82 LEU A O 1
ATOM 647 N N . SER A 1 83 ? -22.138 15.730 37.800 1.00 52.94 83 SER A N 1
ATOM 648 C CA . SER A 1 83 ? -22.894 14.905 38.763 1.00 52.94 83 SER A CA 1
ATOM 649 C C . SER A 1 83 ? -22.215 14.886 40.124 1.00 52.94 83 SER A C 1
ATOM 651 O O . SER A 1 83 ? -22.934 14.942 41.142 1.00 52.94 83 SER A O 1
#

Secondary structure (DSSP, 8-state):
-HHHHHSS-HHHHHHHH--TTSGGGG-S--SSSS--HHHHT-GGGG--HHHHHHHHHHHHHHHHHHHHHHHHHHHHHHHHT--

Radius of gyration: 19.44 Å; chains: 1; bounding box: 40×29×54 Å